Protein AF-A0A962AP67-F1 (afdb_monomer_lite)

Radius of gyration: 13.02 Å; chains: 1; bounding box: 39×21×29 Å

Foldseek 3Di:
DVVVVVVVCVVVVDDPVSVVVLVVQLLSVLVVLVVQVVDVVSLVVVCVVVVHDSVVSVVSSVVSNPPPPVPD

Secondary structure (DSSP, 8-state):
-HHHHHHHHHHHT--HHHHHHHTTSHHHHHHHHHHHHTSHHHHHHHHHHTTS-HHHHHHHHHHHT-S-GGG-

pLDDT: mean 81.46, std 10.8, range [40.47, 94.12]

Structure (mmCIF, N/CA/C/O backbone):
data_AF-A0A962AP67-F1
#
_entry.id   AF-A0A962AP67-F1
#
loop_
_atom_site.group_PDB
_atom_site.id
_atom_site.type_symbol
_atom_site.label_atom_id
_atom_site.label_alt_id
_atom_site.label_comp_id
_atom_site.label_asym_id
_atom_site.label_entity_id
_atom_site.label_seq_id
_atom_site.pdbx_PDB_ins_code
_atom_site.Cartn_x
_atom_site.Cartn_y
_atom_site.Cartn_z
_atom_site.occupancy
_atom_site.B_iso_or_equiv
_atom_site.auth_seq_id
_atom_site.auth_comp_id
_atom_site.auth_asym_id
_atom_site.auth_atom_id
_atom_site.pdbx_PDB_model_num
ATOM 1 N N . ASP A 1 1 ? -13.044 3.010 -4.038 1.00 62.75 1 ASP A N 1
ATOM 2 C CA . ASP A 1 1 ? -12.241 2.330 -5.066 1.00 62.75 1 ASP A CA 1
ATOM 3 C C . ASP A 1 1 ? -11.856 3.205 -6.242 1.00 62.75 1 ASP A C 1
ATOM 5 O O . ASP A 1 1 ? -10.662 3.410 -6.403 1.00 62.75 1 ASP A O 1
ATOM 9 N N . ASP A 1 2 ? -12.772 3.824 -6.988 1.00 64.88 2 ASP A N 1
ATOM 10 C CA . ASP A 1 2 ? -12.356 4.644 -8.145 1.00 64.88 2 ASP A CA 1
ATOM 11 C C . ASP A 1 2 ? -11.716 5.993 -7.775 1.00 64.88 2 ASP A C 1
ATOM 13 O O . ASP A 1 2 ? -10.703 6.376 -8.359 1.00 64.88 2 ASP A O 1
ATOM 17 N N . ASP A 1 3 ? -12.209 6.684 -6.741 1.00 73.75 3 ASP A N 1
ATOM 18 C CA . ASP A 1 3 ? -11.633 7.975 -6.321 1.00 73.75 3 ASP A CA 1
ATOM 19 C C . ASP A 1 3 ? -10.210 7.841 -5.764 1.00 73.75 3 ASP A C 1
ATOM 21 O O . ASP A 1 3 ? -9.357 8.708 -5.966 1.00 73.75 3 ASP A O 1
ATOM 25 N N . ARG A 1 4 ? -9.927 6.742 -5.051 1.00 70.31 4 ARG A N 1
ATOM 26 C CA . ARG A 1 4 ? -8.599 6.497 -4.471 1.00 70.31 4 ARG A CA 1
ATOM 27 C C . ARG A 1 4 ? -7.600 6.128 -5.566 1.00 70.31 4 ARG A C 1
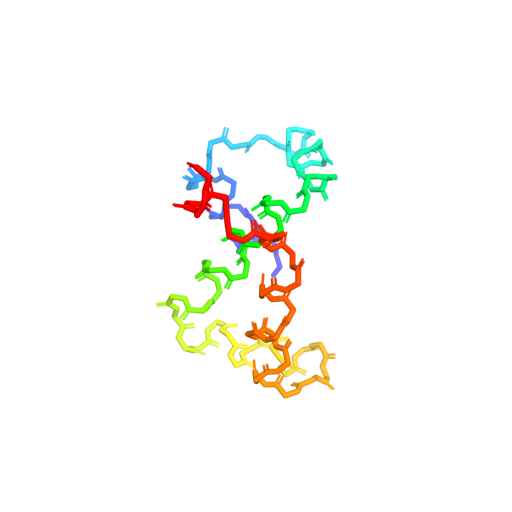ATOM 29 O O . ARG A 1 4 ? -6.480 6.632 -5.545 1.00 70.31 4 ARG A O 1
ATOM 36 N N . LEU A 1 5 ? -8.032 5.328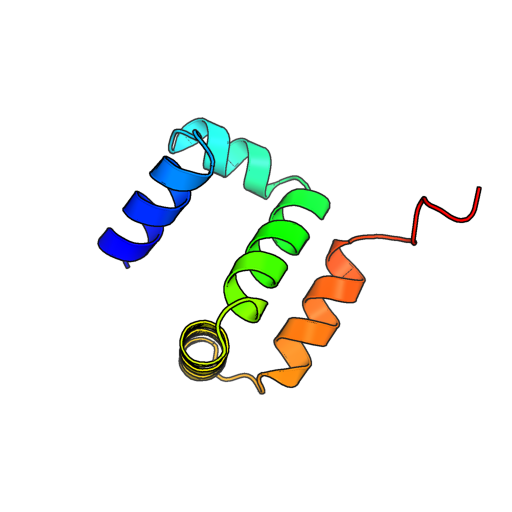 -6.543 1.00 71.94 5 LEU A N 1
ATOM 37 C CA . LEU A 1 5 ? -7.245 5.004 -7.730 1.00 71.94 5 LEU A CA 1
ATOM 38 C C . LEU A 1 5 ? -6.980 6.252 -8.584 1.00 71.94 5 LEU A C 1
ATOM 40 O O . LEU A 1 5 ? -5.838 6.493 -8.959 1.00 71.94 5 LEU A O 1
ATOM 44 N N . GLY A 1 6 ? -7.993 7.088 -8.820 1.00 74.81 6 GLY A N 1
ATOM 45 C CA . GLY A 1 6 ? -7.851 8.342 -9.562 1.00 74.81 6 GLY A CA 1
ATOM 46 C C . GLY A 1 6 ? -6.855 9.308 -8.914 1.00 74.81 6 GLY A C 1
ATOM 47 O O . GLY A 1 6 ? -5.984 9.845 -9.599 1.00 74.81 6 GLY A O 1
ATOM 48 N N . ARG A 1 7 ? -6.910 9.479 -7.584 1.00 78.38 7 ARG A N 1
ATOM 49 C CA . ARG A 1 7 ? -5.917 10.279 -6.841 1.00 78.38 7 ARG A CA 1
ATOM 50 C C . ARG A 1 7 ? -4.512 9.691 -6.935 1.00 78.38 7 ARG A C 1
ATOM 52 O O . ARG A 1 7 ? -3.559 10.435 -7.132 1.00 78.38 7 ARG A O 1
ATOM 59 N N . PHE A 1 8 ? -4.381 8.374 -6.814 1.00 74.38 8 PHE A N 1
ATOM 60 C CA . PHE A 1 8 ? -3.092 7.695 -6.915 1.00 74.38 8 PHE A CA 1
ATOM 61 C C . PHE A 1 8 ? -2.469 7.839 -8.316 1.00 74.38 8 PHE A C 1
ATOM 63 O O . PHE A 1 8 ? -1.289 8.164 -8.437 1.00 74.38 8 PHE A O 1
ATOM 70 N N . LEU A 1 9 ? -3.262 7.680 -9.380 1.00 79.25 9 LEU A N 1
ATOM 71 C CA . LEU A 1 9 ? -2.824 7.908 -10.762 1.00 79.25 9 LEU A CA 1
ATOM 72 C C . LEU A 1 9 ? -2.409 9.371 -10.985 1.00 79.25 9 LEU A C 1
ATOM 74 O O . LEU A 1 9 ? -1.339 9.629 -11.529 1.00 79.25 9 LEU A O 1
ATOM 78 N N . ALA A 1 10 ? -3.192 10.333 -10.483 1.00 79.56 10 ALA A N 1
ATOM 79 C CA . ALA A 1 10 ? -2.857 11.756 -10.569 1.00 79.56 10 ALA A CA 1
ATOM 80 C C . ALA A 1 10 ? -1.558 12.115 -9.820 1.00 79.56 10 ALA A C 1
ATOM 82 O O . ALA A 1 10 ? -0.791 12.949 -10.293 1.00 79.56 10 ALA A O 1
ATOM 83 N N . LEU A 1 11 ? -1.296 11.477 -8.674 1.00 75.81 11 LEU A N 1
ATOM 84 C CA . LEU A 1 11 ? -0.074 11.679 -7.887 1.00 75.81 11 LEU A CA 1
ATOM 85 C C . LEU A 1 11 ? 1.163 11.033 -8.526 1.00 75.81 11 LEU A C 1
ATOM 87 O O . LEU A 1 11 ? 2.259 11.573 -8.407 1.00 75.81 11 LEU A O 1
ATOM 91 N N . THR A 1 12 ? 1.000 9.886 -9.185 1.00 72.81 12 THR A N 1
ATOM 92 C CA . THR A 1 12 ? 2.107 9.136 -9.806 1.00 72.81 12 THR A CA 1
ATOM 93 C C . THR A 1 12 ? 2.373 9.534 -11.259 1.00 72.81 12 THR A C 1
ATOM 95 O O . THR A 1 12 ? 3.428 9.203 -11.794 1.00 72.81 12 THR A O 1
ATOM 98 N N . GLY A 1 13 ? 1.435 10.237 -11.903 1.00 81.31 13 GLY A N 1
ATOM 99 C CA . GLY A 1 13 ? 1.493 10.575 -13.327 1.00 81.31 13 GLY A CA 1
ATOM 100 C C . GLY A 1 13 ? 1.270 9.377 -14.256 1.00 81.31 13 GLY A C 1
ATOM 101 O O . GLY A 1 13 ? 1.517 9.486 -15.455 1.00 81.31 13 GLY A O 1
ATOM 102 N N . LEU A 1 14 ? 0.829 8.238 -13.715 1.00 83.62 14 LEU A N 1
ATOM 103 C CA . LEU A 1 14 ? 0.566 7.027 -14.484 1.00 83.62 14 LEU A CA 1
ATOM 104 C C . LEU A 1 14 ? -0.827 7.079 -15.114 1.00 83.62 14 LEU A C 1
ATOM 106 O O . LEU A 1 14 ? -1.791 7.536 -14.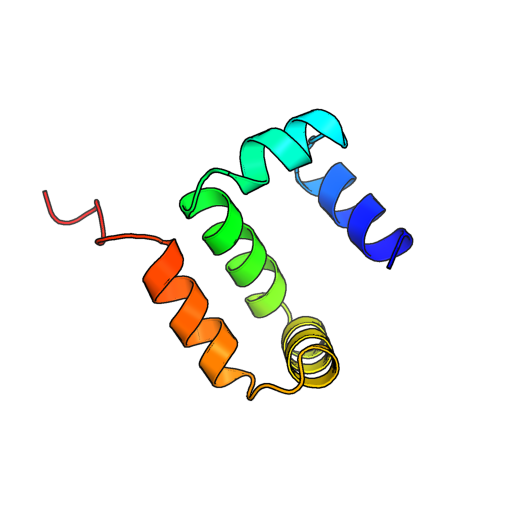501 1.00 83.62 14 LEU A O 1
ATOM 110 N N . ASP A 1 15 ? -0.939 6.549 -16.328 1.00 84.75 15 ASP A N 1
ATOM 111 C CA . ASP A 1 15 ? -2.218 6.145 -16.907 1.00 84.75 15 ASP A CA 1
ATOM 112 C C . ASP A 1 15 ? -2.536 4.675 -16.527 1.00 84.75 15 ASP A C 1
ATOM 114 O O . ASP A 1 15 ? -1.688 3.985 -15.950 1.00 84.75 15 ASP A O 1
ATOM 118 N N . PRO A 1 16 ? -3.751 4.159 -16.798 1.00 79.94 16 PRO A N 1
ATOM 119 C CA . PRO A 1 16 ? -4.117 2.791 -16.426 1.00 79.94 16 PRO A CA 1
ATOM 120 C C . PRO A 1 16 ? -3.233 1.692 -17.037 1.00 79.94 16 PRO A C 1
ATOM 122 O O . PRO A 1 16 ? -3.062 0.639 -16.419 1.00 79.94 16 PRO A O 1
ATOM 125 N N . ASP A 1 17 ? -2.674 1.899 -18.230 1.00 83.38 17 ASP A N 1
ATOM 126 C CA . ASP A 1 17 ? -1.822 0.907 -18.892 1.00 83.38 17 ASP A CA 1
ATOM 127 C C . ASP A 1 17 ? -0.392 0.950 -18.342 1.00 83.38 17 ASP A C 1
ATOM 129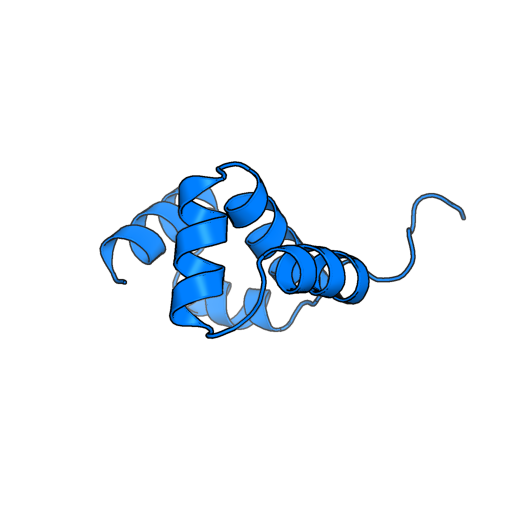 O O . ASP A 1 17 ? 0.191 -0.098 -18.044 1.00 83.38 17 ASP A O 1
ATOM 133 N N . GLY A 1 18 ? 0.127 2.149 -18.084 1.00 83.44 18 GLY A N 1
ATOM 134 C CA . GLY A 1 18 ? 1.358 2.391 -17.343 1.00 83.44 18 GLY A CA 1
ATOM 135 C C . GLY A 1 18 ? 1.289 1.837 -15.922 1.00 83.44 18 GLY A C 1
ATOM 136 O O . GLY A 1 18 ? 2.249 1.221 -15.464 1.00 83.44 18 GLY A O 1
ATOM 137 N N . LEU A 1 19 ? 0.135 1.939 -15.255 1.00 83.44 19 LEU A N 1
ATOM 138 C CA . LEU A 1 19 ? -0.098 1.310 -13.956 1.00 83.44 19 LEU A CA 1
ATOM 139 C C . LEU A 1 19 ? 0.007 -0.216 -14.040 1.00 83.44 19 LEU A C 1
ATOM 141 O O . LEU A 1 19 ? 0.668 -0.829 -13.205 1.00 83.44 19 LEU A O 1
ATOM 145 N N . ARG A 1 20 ? -0.620 -0.847 -15.041 1.00 84.62 20 ARG A N 1
ATOM 146 C CA . ARG A 1 20 ? -0.540 -2.308 -15.230 1.00 84.62 20 ARG A CA 1
ATOM 147 C C . ARG A 1 20 ? 0.881 -2.774 -15.522 1.00 84.62 20 ARG A C 1
ATOM 149 O O . ARG A 1 20 ? 1.261 -3.853 -15.071 1.00 84.62 20 ARG A O 1
ATOM 156 N N . ALA A 1 21 ? 1.645 -1.991 -16.279 1.00 86.00 21 ALA A N 1
ATOM 157 C CA . ALA A 1 21 ? 3.052 -2.268 -16.533 1.00 86.00 21 ALA A CA 1
ATOM 158 C C . ALA A 1 21 ? 3.879 -2.134 -15.244 1.00 86.00 21 ALA A C 1
ATOM 160 O O . ALA A 1 21 ? 4.581 -3.073 -14.877 1.00 86.00 21 ALA A O 1
ATOM 161 N N . ALA A 1 22 ? 3.724 -1.025 -14.516 1.00 83.75 22 ALA A N 1
ATOM 162 C CA . ALA A 1 22 ? 4.426 -0.763 -13.262 1.00 83.75 22 ALA A CA 1
ATOM 163 C C . ALA A 1 22 ? 4.084 -1.788 -12.169 1.00 83.75 22 ALA A C 1
ATOM 165 O O . ALA A 1 22 ? 4.964 -2.212 -11.430 1.00 83.75 22 ALA A O 1
ATOM 166 N N . ALA A 1 23 ? 2.842 -2.276 -12.113 1.00 85.88 23 ALA A N 1
ATOM 167 C CA . ALA A 1 23 ? 2.406 -3.309 -11.171 1.00 85.88 23 ALA A CA 1
ATOM 168 C C . ALA A 1 23 ? 3.151 -4.650 -11.312 1.00 85.88 23 ALA A C 1
ATOM 170 O O . ALA A 1 23 ? 3.063 -5.489 -10.416 1.00 85.88 23 ALA A O 1
ATOM 171 N N . ARG A 1 24 ? 3.880 -4.870 -12.415 1.00 85.94 24 ARG A N 1
ATOM 172 C CA . ARG A 1 24 ? 4.741 -6.049 -12.598 1.00 85.94 24 ARG A CA 1
ATOM 173 C C . ARG A 1 24 ? 6.107 -5.903 -11.929 1.00 85.94 24 ARG A C 1
ATOM 175 O O . ARG A 1 24 ? 6.790 -6.907 -11.755 1.00 85.94 24 ARG A O 1
ATOM 182 N N . GLU A 1 25 ? 6.485 -4.691 -11.536 1.00 84.44 25 GLU A N 1
ATOM 183 C CA . GLU A 1 25 ? 7.754 -4.401 -10.879 1.00 84.44 25 GLU A CA 1
ATOM 184 C C . GLU A 1 25 ? 7.593 -4.485 -9.349 1.00 84.44 25 GLU A C 1
ATOM 186 O O . GLU A 1 25 ? 6.832 -3.707 -8.765 1.00 84.44 25 GLU A O 1
ATOM 191 N N . PRO A 1 26 ? 8.321 -5.376 -8.646 1.00 81.56 26 PRO A N 1
ATOM 192 C CA . PRO A 1 26 ? 8.212 -5.511 -7.189 1.00 81.56 26 PRO A CA 1
ATOM 193 C C . PRO A 1 26 ? 8.452 -4.197 -6.431 1.00 81.56 26 PRO A C 1
ATOM 195 O O . PRO A 1 26 ? 7.726 -3.877 -5.490 1.00 81.56 26 PRO A O 1
ATOM 198 N N . GLY A 1 27 ? 9.409 -3.384 -6.895 1.00 81.38 27 GLY A N 1
ATOM 199 C CA . GLY A 1 27 ? 9.720 -2.085 -6.289 1.00 81.38 27 GLY A CA 1
ATOM 200 C C . GLY A 1 27 ? 8.585 -1.061 -6.406 1.00 81.38 27 GLY A C 1
ATOM 201 O O . GLY A 1 27 ? 8.407 -0.224 -5.518 1.00 81.38 27 GLY A O 1
ATOM 202 N N . PHE A 1 28 ? 7.761 -1.153 -7.453 1.00 86.06 28 PHE A N 1
ATOM 203 C CA . PHE A 1 28 ? 6.568 -0.320 -7.570 1.00 86.06 28 PHE A CA 1
ATOM 204 C C . PHE A 1 28 ? 5.522 -0.716 -6.526 1.00 86.06 28 PHE A C 1
ATOM 206 O O . PHE A 1 28 ? 4.984 0.146 -5.835 1.00 86.06 28 PHE A O 1
ATOM 213 N N . LEU A 1 29 ? 5.285 -2.019 -6.344 1.00 85.44 29 LEU A N 1
ATOM 214 C CA . LEU A 1 29 ? 4.368 -2.510 -5.313 1.00 85.44 29 LEU A CA 1
ATOM 215 C C . LEU A 1 29 ? 4.837 -2.112 -3.906 1.00 85.44 29 LEU A C 1
ATOM 217 O O . LEU A 1 29 ? 4.015 -1.716 -3.084 1.00 85.44 29 LEU A O 1
ATOM 221 N N . ALA A 1 30 ? 6.147 -2.127 -3.641 1.00 87.00 30 ALA A N 1
ATOM 222 C CA . ALA A 1 30 ? 6.697 -1.606 -2.389 1.00 87.00 30 ALA A CA 1
ATOM 223 C C . ALA A 1 30 ? 6.380 -0.111 -2.191 1.00 87.00 30 ALA A C 1
ATOM 225 O O . ALA A 1 30 ? 5.975 0.289 -1.102 1.00 87.00 30 ALA A O 1
ATOM 226 N N . SER A 1 31 ? 6.472 0.697 -3.253 1.00 83.62 31 SER A N 1
ATOM 227 C CA . SER A 1 31 ? 6.133 2.130 -3.216 1.00 83.62 31 SER A CA 1
ATOM 228 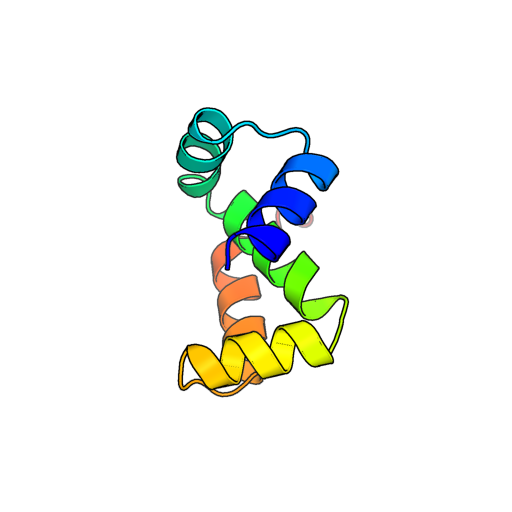C C . SER A 1 31 ? 4.639 2.381 -2.964 1.00 83.62 31 SER A C 1
ATOM 230 O O . SER A 1 31 ? 4.271 3.343 -2.291 1.00 83.62 31 SER A O 1
ATOM 232 N N . VAL A 1 32 ? 3.760 1.501 -3.456 1.00 86.62 32 VAL A N 1
ATOM 233 C CA . VAL A 1 32 ? 2.319 1.538 -3.141 1.00 86.62 32 VAL A CA 1
ATOM 234 C C . VAL A 1 32 ? 2.085 1.268 -1.655 1.00 86.62 32 VAL A C 1
ATOM 236 O O . VAL A 1 32 ? 1.291 1.962 -1.018 1.00 86.62 32 VAL A O 1
ATOM 239 N N . LEU A 1 33 ? 2.784 0.284 -1.086 1.00 87.75 33 LEU A N 1
ATOM 240 C CA . LEU A 1 33 ? 2.688 -0.007 0.343 1.00 87.75 33 LEU A CA 1
ATOM 241 C C . LEU A 1 33 ? 3.262 1.130 1.201 1.00 87.75 33 LEU A C 1
ATOM 243 O O . LEU A 1 33 ? 2.691 1.426 2.247 1.00 87.75 33 LEU A O 1
ATOM 247 N N . ASP A 1 34 ? 4.308 1.819 0.737 1.00 85.75 34 ASP A N 1
ATOM 248 C CA . ASP A 1 34 ? 4.832 3.030 1.386 1.00 85.75 34 ASP A CA 1
ATOM 249 C C . ASP A 1 34 ? 3.819 4.176 1.377 1.00 85.75 34 ASP A C 1
ATOM 251 O O . ASP A 1 34 ? 3.648 4.859 2.386 1.00 85.75 34 ASP A O 1
ATOM 255 N N . HIS A 1 35 ? 3.093 4.356 0.271 1.00 84.62 35 HIS A N 1
ATOM 256 C CA . HIS A 1 35 ? 2.016 5.339 0.199 1.00 84.62 35 HIS A CA 1
ATOM 257 C C . HIS A 1 35 ? 0.899 5.040 1.210 1.00 84.62 35 HIS A C 1
ATOM 259 O O . HIS A 1 35 ? 0.470 5.944 1.924 1.00 84.62 35 HIS A O 1
ATOM 265 N N . LEU A 1 36 ? 0.473 3.775 1.320 1.00 85.06 36 LEU A N 1
ATOM 266 C CA . LEU A 1 36 ? -0.533 3.357 2.303 1.00 85.06 36 LEU A CA 1
ATOM 267 C C . LEU A 1 36 ? -0.035 3.530 3.743 1.00 85.06 36 LEU A C 1
ATOM 269 O O . LEU A 1 36 ? -0.781 3.994 4.598 1.00 85.06 36 LEU A O 1
ATOM 273 N N . ALA A 1 37 ? 1.227 3.189 4.013 1.00 85.56 37 ALA A N 1
ATOM 274 C CA . ALA A 1 37 ? 1.833 3.336 5.334 1.00 85.56 37 ALA A CA 1
ATOM 275 C C . ALA A 1 37 ? 2.084 4.804 5.728 1.00 85.56 37 ALA A C 1
ATOM 277 O O . ALA A 1 37 ? 2.200 5.105 6.915 1.00 85.56 37 ALA A O 1
ATOM 278 N N . GLY A 1 38 ? 2.139 5.722 4.757 1.00 84.94 38 GLY A N 1
ATOM 279 C CA . GLY A 1 38 ? 2.287 7.159 4.991 1.00 84.94 38 GLY A CA 1
ATOM 280 C C . GLY A 1 38 ? 1.083 7.812 5.680 1.00 84.94 38 GLY A C 1
ATOM 281 O O . GLY A 1 38 ? 1.215 8.917 6.208 1.00 84.94 38 GLY A O 1
ATOM 282 N N . TYR A 1 39 ? -0.074 7.141 5.709 1.00 87.50 39 TYR A N 1
ATOM 283 C CA . TYR A 1 39 ? -1.265 7.602 6.415 1.00 87.50 39 TYR A CA 1
ATOM 284 C C . TYR A 1 39 ? -1.971 6.438 7.122 1.00 87.50 39 TYR A C 1
ATOM 286 O O . TYR A 1 39 ? -2.595 5.587 6.493 1.00 87.50 39 TYR A O 1
ATOM 294 N N . GLU A 1 40 ? -1.893 6.416 8.456 1.00 86.31 40 GLU A N 1
ATOM 295 C CA . GLU A 1 40 ? -2.403 5.317 9.291 1.00 86.31 40 GLU A CA 1
ATOM 296 C C . GLU A 1 40 ? -3.861 4.908 8.985 1.00 86.31 40 GLU A C 1
ATOM 298 O O . GLU A 1 40 ? -4.118 3.706 8.887 1.00 86.31 40 GLU A O 1
ATOM 303 N N . PRO A 1 41 ? -4.818 5.829 8.745 1.00 88.56 41 PRO A N 1
ATOM 304 C CA . PRO A 1 41 ? -6.180 5.442 8.377 1.00 88.56 41 PRO A CA 1
ATOM 305 C C . PRO A 1 41 ? -6.275 4.651 7.068 1.00 88.56 41 PRO A C 1
ATOM 307 O O . PRO A 1 41 ? -7.077 3.723 6.986 1.00 88.56 41 PRO A O 1
ATOM 310 N N . ASP A 1 42 ? -5.453 4.968 6.064 1.00 87.12 42 ASP A N 1
ATOM 311 C CA . ASP A 1 42 ? -5.442 4.237 4.792 1.00 87.12 42 ASP A CA 1
ATOM 312 C C . ASP A 1 42 ? -4.827 2.843 4.956 1.00 87.12 42 ASP A C 1
ATOM 314 O O . ASP A 1 42 ? -5.349 1.871 4.399 1.00 87.12 42 ASP A O 1
ATOM 318 N N . LEU A 1 43 ? -3.769 2.729 5.765 1.00 87.56 43 LEU A N 1
ATOM 319 C CA . LEU A 1 43 ? -3.164 1.450 6.134 1.00 87.56 43 LEU A CA 1
ATOM 320 C C . LEU A 1 43 ? -4.164 0.541 6.862 1.00 87.56 43 LEU A C 1
ATOM 322 O O . LEU A 1 43 ? -4.331 -0.619 6.481 1.00 87.56 43 LEU A O 1
ATOM 326 N N . VAL A 1 44 ? -4.842 1.060 7.890 1.00 90.38 44 VAL A N 1
ATOM 327 C CA . VAL A 1 44 ? -5.834 0.307 8.674 1.00 90.38 44 VAL A CA 1
ATOM 328 C C . VAL A 1 44 ? -7.029 -0.083 7.809 1.00 90.38 44 VAL A C 1
ATOM 330 O O . VAL A 1 44 ? -7.482 -1.228 7.878 1.00 90.38 44 VAL A O 1
ATOM 333 N N . ALA A 1 45 ? -7.520 0.828 6.964 1.00 89.19 45 ALA A N 1
ATOM 334 C CA . ALA A 1 45 ? -8.615 0.542 6.044 1.00 89.19 45 ALA A CA 1
ATOM 335 C C . ALA A 1 45 ? -8.242 -0.567 5.049 1.00 89.19 45 ALA A C 1
ATOM 337 O O . ALA A 1 45 ? -9.009 -1.511 4.875 1.00 89.19 45 ALA A O 1
ATOM 338 N N . PHE A 1 46 ? -7.050 -0.498 4.447 1.00 88.50 46 PHE A N 1
ATOM 339 C CA . PHE A 1 46 ? -6.554 -1.540 3.547 1.00 88.50 46 PHE A CA 1
ATOM 340 C C . PHE A 1 46 ? -6.394 -2.890 4.256 1.00 88.50 46 PHE A C 1
ATOM 342 O O . PHE A 1 46 ? -6.851 -3.907 3.745 1.00 88.50 46 PHE A O 1
ATOM 349 N N . ALA A 1 47 ? -5.771 -2.908 5.436 1.00 90.88 47 ALA A N 1
ATOM 350 C CA . ALA A 1 47 ? -5.559 -4.134 6.200 1.00 90.88 47 ALA A CA 1
ATOM 351 C C . ALA A 1 47 ? -6.891 -4.796 6.594 1.00 90.88 47 ALA A C 1
ATOM 353 O O . ALA A 1 47 ? -7.044 -6.011 6.466 1.00 90.88 47 ALA A O 1
ATOM 354 N N . THR A 1 48 ? -7.871 -3.981 6.995 1.00 93.12 48 THR A N 1
ATOM 355 C CA . THR A 1 48 ? -9.229 -4.430 7.326 1.00 93.12 48 THR A CA 1
ATOM 356 C C . THR A 1 48 ? -9.923 -5.052 6.118 1.00 93.12 48 THR A C 1
ATOM 358 O O . THR A 1 48 ? -10.439 -6.162 6.227 1.00 93.12 48 THR A O 1
ATOM 361 N N . ASP A 1 49 ? -9.902 -4.375 4.968 1.00 91.38 49 ASP A N 1
ATOM 362 C CA . ASP A 1 49 ? -10.515 -4.861 3.726 1.00 91.38 49 ASP A CA 1
ATOM 363 C C . ASP A 1 49 ? -9.860 -6.161 3.227 1.00 91.38 49 ASP A C 1
ATOM 365 O O . ASP A 1 49 ? -10.533 -7.122 2.860 1.00 91.38 49 ASP A O 1
ATOM 369 N N . ALA A 1 50 ? -8.532 -6.244 3.328 1.00 88.88 50 ALA A N 1
ATOM 370 C CA . ALA A 1 50 ? -7.763 -7.432 2.974 1.00 88.88 50 ALA A CA 1
ATOM 371 C C . ALA A 1 50 ? -7.841 -8.569 4.019 1.00 88.88 50 ALA A C 1
ATOM 373 O O . ALA A 1 50 ? -7.281 -9.645 3.792 1.00 88.88 50 ALA A O 1
ATOM 374 N N . GLY A 1 51 ? -8.500 -8.361 5.166 1.00 92.56 51 GLY A N 1
ATOM 375 C CA . GLY A 1 51 ? -8.622 -9.361 6.232 1.00 92.56 51 GLY A CA 1
ATOM 376 C C . GLY A 1 51 ? -7.287 -9.749 6.882 1.00 92.56 51 GLY A C 1
ATOM 377 O O . GLY A 1 51 ? -7.117 -10.880 7.347 1.00 92.56 51 GLY A O 1
ATOM 378 N N . ILE A 1 52 ? -6.315 -8.834 6.897 1.00 94.12 52 ILE A N 1
ATOM 379 C CA . ILE A 1 52 ? -4.974 -9.042 7.452 1.00 94.12 52 ILE A CA 1
ATOM 380 C C . ILE A 1 52 ? -4.661 -8.019 8.543 1.00 94.12 52 ILE A C 1
ATOM 382 O O . ILE A 1 52 ? -5.260 -6.955 8.628 1.00 94.12 52 ILE A O 1
ATOM 386 N N . ALA A 1 53 ? -3.686 -8.340 9.391 1.00 92.88 53 ALA A N 1
ATOM 387 C CA . ALA A 1 53 ? -3.178 -7.386 10.370 1.00 92.88 53 ALA A CA 1
ATOM 388 C C . ALA A 1 53 ? -2.331 -6.297 9.666 1.00 92.88 53 ALA A C 1
ATOM 390 O O . ALA A 1 53 ? -1.585 -6.648 8.742 1.00 92.88 53 ALA A O 1
ATOM 391 N N . PRO A 1 54 ? -2.393 -5.014 10.077 1.00 88.75 54 PRO A N 1
ATOM 392 C CA . PRO A 1 54 ? -1.585 -3.933 9.496 1.00 88.75 54 PRO A CA 1
ATOM 393 C C . PRO A 1 54 ? -0.079 -4.237 9.447 1.00 88.75 54 PRO A C 1
ATOM 395 O O . PRO A 1 54 ? 0.604 -3.899 8.482 1.00 88.75 54 PRO A O 1
ATOM 398 N N . GLU A 1 55 ? 0.442 -4.967 10.431 1.00 90.06 55 GLU A N 1
ATOM 399 C CA . GLU A 1 5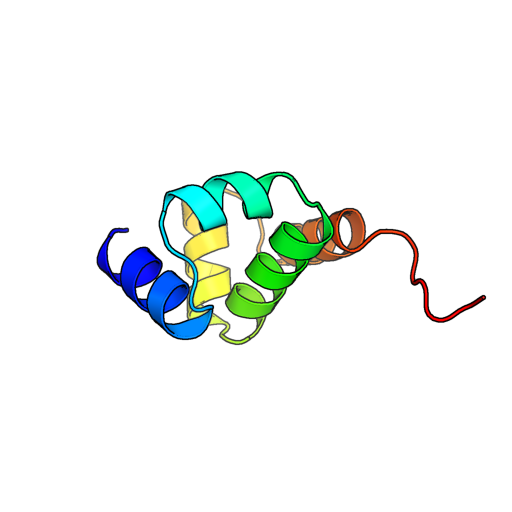5 ? 1.845 -5.384 10.511 1.00 90.06 55 GLU A CA 1
ATOM 400 C C . GLU A 1 55 ? 2.243 -6.310 9.350 1.00 90.06 55 GLU A C 1
ATOM 402 O O . GLU A 1 55 ? 3.393 -6.302 8.906 1.00 90.06 55 GLU A O 1
ATOM 407 N N . LYS A 1 56 ? 1.293 -7.082 8.801 1.00 93.00 56 LYS A N 1
ATOM 408 C CA . LYS A 1 56 ? 1.537 -7.914 7.612 1.00 93.00 56 LYS A CA 1
ATOM 409 C C . LYS A 1 56 ? 1.758 -7.072 6.358 1.00 93.00 56 LYS A C 1
ATOM 411 O O . LYS A 1 56 ? 2.480 -7.512 5.469 1.00 93.00 56 LYS A O 1
ATOM 416 N N . VAL A 1 57 ? 1.186 -5.869 6.292 1.00 89.31 57 VAL A N 1
ATOM 417 C CA . VAL A 1 57 ? 1.409 -4.926 5.187 1.00 89.31 57 VAL A CA 1
ATOM 418 C C . VAL A 1 57 ? 2.848 -4.405 5.229 1.00 89.31 57 VAL A C 1
ATOM 420 O O . VAL A 1 57 ? 3.535 -4.405 4.209 1.00 89.31 57 VAL A O 1
ATOM 423 N N . ALA A 1 58 ? 3.349 -4.064 6.420 1.00 85.75 58 ALA A N 1
ATOM 424 C CA . ALA A 1 58 ? 4.745 -3.669 6.613 1.00 85.75 58 ALA A CA 1
ATOM 425 C C . ALA A 1 58 ? 5.724 -4.811 6.283 1.00 85.75 58 ALA A C 1
ATOM 427 O O . ALA A 1 58 ? 6.747 -4.589 5.635 1.00 85.75 58 ALA A O 1
ATOM 428 N N . ALA A 1 59 ? 5.396 -6.049 6.663 1.00 88.25 59 ALA A N 1
ATOM 429 C CA . ALA A 1 59 ? 6.193 -7.217 6.290 1.00 88.25 59 ALA A CA 1
ATOM 430 C C . ALA A 1 59 ? 6.203 -7.454 4.768 1.00 88.25 59 ALA A C 1
ATOM 432 O O . ALA A 1 59 ? 7.258 -7.718 4.193 1.00 88.25 59 ALA A O 1
ATOM 433 N N . ALA A 1 60 ? 5.053 -7.313 4.098 1.00 88.81 60 ALA A N 1
ATOM 434 C CA . ALA A 1 60 ? 4.957 -7.426 2.643 1.00 88.81 60 ALA A CA 1
ATOM 435 C C . ALA A 1 60 ? 5.798 -6.359 1.926 1.00 88.81 60 ALA A C 1
ATOM 437 O O . ALA A 1 60 ? 6.463 -6.669 0.938 1.00 88.81 60 ALA A O 1
ATOM 438 N N . ARG A 1 61 ? 5.836 -5.132 2.460 1.00 87.19 61 ARG A N 1
ATOM 439 C CA . ARG A 1 61 ? 6.683 -4.046 1.952 1.00 87.19 61 ARG A CA 1
ATOM 440 C C . ARG A 1 61 ? 8.155 -4.438 1.928 1.00 87.19 61 ARG A C 1
ATOM 442 O O . ARG A 1 61 ? 8.777 -4.289 0.884 1.00 87.19 61 ARG A O 1
ATOM 449 N N . LEU A 1 62 ? 8.671 -5.011 3.017 1.00 85.25 62 LEU A N 1
ATOM 450 C CA . LEU A 1 62 ? 10.065 -5.471 3.099 1.00 85.25 62 LEU A CA 1
ATOM 451 C C . LEU A 1 62 ? 10.393 -6.562 2.070 1.00 85.25 62 LEU A C 1
ATOM 453 O O . LEU A 1 62 ? 11.478 -6.564 1.494 1.00 85.25 62 LEU A O 1
ATOM 457 N N . VAL A 1 63 ? 9.456 -7.480 1.817 1.00 87.38 63 VAL A N 1
ATOM 458 C CA . VAL A 1 63 ? 9.627 -8.534 0.804 1.00 87.38 63 VAL A CA 1
ATOM 459 C C . VAL A 1 63 ? 9.646 -7.943 -0.611 1.00 87.38 63 VAL A C 1
ATOM 461 O O . VAL A 1 63 ? 10.443 -8.369 -1.446 1.00 87.38 63 VAL A O 1
ATOM 464 N N . LEU A 1 64 ? 8.786 -6.958 -0.886 1.00 85.81 64 LEU A N 1
ATOM 465 C CA . LEU A 1 64 ? 8.624 -6.352 -2.211 1.00 85.81 64 LEU A CA 1
ATOM 466 C C . LEU A 1 64 ? 9.727 -5.350 -2.571 1.00 85.81 64 LEU A C 1
ATOM 468 O O . LEU A 1 64 ? 10.061 -5.225 -3.748 1.00 85.81 64 LEU A O 1
ATOM 472 N N . SER A 1 65 ? 10.323 -4.667 -1.588 1.00 81.31 65 SER A N 1
ATOM 473 C CA . SER A 1 65 ? 11.444 -3.740 -1.812 1.00 81.31 65 SER A CA 1
ATOM 474 C C . SER A 1 65 ? 12.722 -4.438 -2.301 1.00 81.31 65 SER A C 1
ATOM 476 O O . SER A 1 65 ? 13.629 -3.772 -2.797 1.00 81.31 65 SER A O 1
ATOM 478 N N . GLY A 1 66 ? 12.778 -5.774 -2.233 1.00 71.50 66 GLY A N 1
ATOM 479 C CA . GLY A 1 66 ? 13.967 -6.551 -2.572 1.00 71.50 66 GLY A CA 1
ATOM 480 C C . GLY A 1 66 ? 15.089 -6.372 -1.540 1.00 71.50 66 GLY A C 1
ATOM 481 O O . GLY A 1 66 ? 14.900 -5.678 -0.539 1.00 71.50 66 GLY A O 1
ATOM 482 N N . PRO A 1 67 ? 16.255 -7.019 -1.739 1.00 63.41 67 PRO A N 1
ATOM 483 C CA . PRO A 1 67 ? 17.415 -6.770 -0.890 1.00 63.41 67 PRO A CA 1
ATOM 484 C C . PRO A 1 67 ? 17.773 -5.284 -0.953 1.00 63.41 67 PRO A C 1
ATOM 486 O O . PRO A 1 67 ? 17.749 -4.695 -2.036 1.00 63.41 67 PRO A O 1
ATOM 489 N N . ASP A 1 68 ? 18.076 -4.696 0.205 1.00 59.75 68 ASP A N 1
ATOM 490 C CA . ASP A 1 68 ? 18.509 -3.306 0.322 1.00 59.75 68 ASP A CA 1
ATOM 491 C C . ASP A 1 68 ? 19.708 -3.070 -0.607 1.00 59.75 68 ASP A C 1
ATOM 493 O O . ASP A 1 68 ? 20.816 -3.543 -0.359 1.00 59.75 68 ASP A O 1
ATOM 497 N N . ARG A 1 69 ? 19.465 -2.394 -1.735 1.00 55.53 69 ARG A N 1
ATOM 498 C CA . ARG A 1 69 ? 20.477 -2.175 -2.782 1.00 55.53 69 ARG A CA 1
ATOM 499 C C . ARG A 1 69 ? 21.481 -1.089 -2.388 1.00 55.53 69 ARG A C 1
ATOM 501 O O . ARG A 1 69 ? 22.327 -0.737 -3.199 1.00 55.53 69 ARG A O 1
ATOM 508 N N . TRP A 1 70 ? 21.362 -0.532 -1.180 1.00 55.47 70 TRP A N 1
ATOM 509 C CA . TRP A 1 70 ? 22.260 0.486 -0.639 1.00 55.47 70 TRP A CA 1
ATOM 510 C C . TRP A 1 70 ? 23.522 -0.103 0.022 1.00 55.47 70 TRP A C 1
ATOM 512 O O . TRP A 1 70 ? 24.404 0.649 0.428 1.00 55.47 70 TRP A O 1
ATOM 522 N N . ASN A 1 71 ? 23.636 -1.433 0.130 1.00 44.94 71 ASN A N 1
ATOM 523 C CA . ASN A 1 71 ? 24.782 -2.101 0.759 1.00 44.94 71 ASN A CA 1
ATOM 524 C C . ASN A 1 71 ? 25.728 -2.824 -0.231 1.00 44.94 71 ASN A C 1
ATOM 526 O O . ASN A 1 71 ? 26.387 -3.782 0.177 1.00 44.94 71 ASN A O 1
ATOM 530 N N . ASP A 1 72 ? 25.806 -2.360 -1.485 1.00 40.47 72 ASP A N 1
ATOM 531 C CA . ASP A 1 72 ? 26.838 -2.734 -2.477 1.00 40.47 72 ASP A CA 1
ATOM 532 C C . ASP A 1 72 ? 27.737 -1.535 -2.830 1.00 40.47 72 ASP A C 1
ATOM 534 O O . ASP A 1 72 ? 27.194 -0.426 -3.055 1.00 40.47 72 ASP A O 1
#

Sequence (72 aa):
DDDRLGRFLALTGLDPDGLRAAAREPGFLASVLDHLAGYEPDLVAFATDAGIAPEKVAAARLVLSGPDRWND